Protein AF-I1P5Y8-F1 (afdb_monomer)

Secondary structure (DSSP, 8-state):
------------HHHHHHHHHT-SSSSS--HHHHHHHHHHHHHHHHHHHHHHHHPPPB-SSSSS-PBP-SGGGT--TTTSHHHHHHHHH----TTSS-------

Organism: Oryza glaberrima (NCBI:txid4538)

pLDDT: mean 84.04, std 15.25, range [41.72, 97.31]

Radius of gyration: 23.96 Å; Cα contacts (8 Å, |Δi|>4): 90; chains: 1; bounding box: 54×23×76 Å

Solvent-accessible surface area (backbone atoms only — not comparable to full-atom values): 6472 Å² total; per-residue (Å²): 138,80,82,76,79,76,75,74,71,76,70,43,74,65,54,52,48,54,53,56,38,63,30,85,83,46,97,66,72,45,37,82,65,31,70,54,46,53,62,52,50,5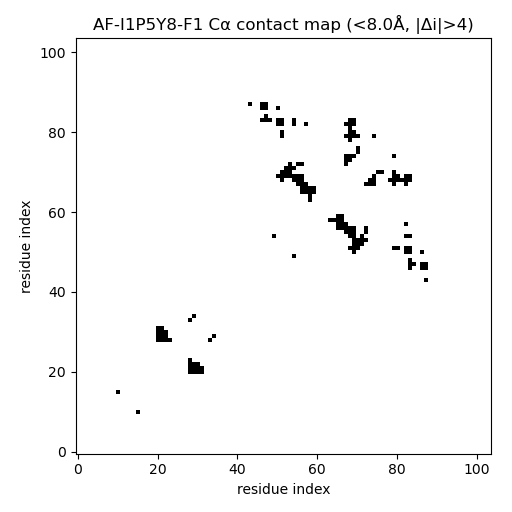2,51,48,52,52,53,31,54,50,29,29,42,65,38,75,58,44,56,84,85,72,81,79,66,54,48,63,16,3,43,77,64,78,33,52,90,86,63,9,55,63,58,22,49,48,75,68,74,54,96,69,61,94,80,78,66,81,91,72,80,87,77,124

Nearest PDB structures (foldseek):
  8bd3-assembly1_a  TM=9.795E-01  e=5.418E-09  Chlorella ohadii
  6kac-assembly1_A  TM=9.879E-01  e=7.516E-09  Chlamydomonas reinhardtii
  8xlp-assembly1_A  TM=9.853E-01  e=8.025E-09  Rhodomonas salina
  8z9d-assembly1_a  TM=8.873E-01  e=2.636E-09  Spinacia oleracea
  8c29-assembly1_a  TM=8.989E-01  e=6.176E-09  Picea abies

Mean predicted aligned error: 9.22 Å

InterPro domains:
  IPR000484 Photosynthetic reaction centre, L/M [PF00124] (28-80)
  IPR036854 Photosystem II protein D1/D2 superfamily [G3DSA:1.20.85.10] (3-80)
  IPR036854 Photosystem II protein D1/D2 superfamily [SSF81483] (11-102)
  IPR055266 Photosystem II protein D1/D2 [PTHR33149] (1-82)

Foldseek 3Di:
DDDDPPPVPPCPPVNVVQCVQQPPPDPDHQHPVNVVVVVLVVVLVVLLVCCQAPNDFDDPPPPPPGHAQHVVVPDDPVRRRPVSVCSNPPPDDPPNDDDDPPDD

Sequence (104 aa):
MTAILERRESTSLWGLFCNWITSTENRLYIGWF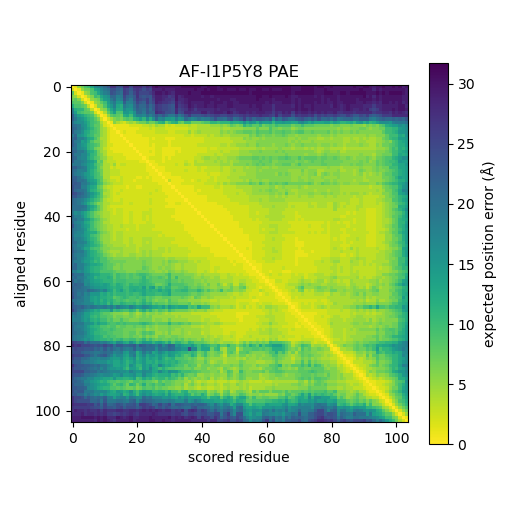GVLMIPTLLTATSVFIITFIAAPPVDIDGIREPVSSSLLYGNNIISAPVVAATAVFLIYPIGQGSFSDGRA

Structure (mmCIF, N/CA/C/O backbone):
data_AF-I1P5Y8-F1
#
_entry.id   AF-I1P5Y8-F1
#
loop_
_atom_site.group_PDB
_atom_site.id
_atom_site.type_symbol
_atom_site.label_atom_id
_atom_site.label_alt_id
_atom_site.label_comp_id
_atom_site.label_asym_id
_atom_site.label_entity_id
_atom_site.label_seq_id
_atom_site.pdbx_PDB_ins_code
_atom_site.Cartn_x
_atom_site.Cartn_y
_atom_site.Cartn_z
_atom_site.occupancy
_atom_site.B_iso_or_equiv
_atom_site.auth_seq_id
_atom_site.auth_comp_id
_atom_site.auth_asym_id
_atom_site.auth_atom_id
_atom_site.pdbx_PDB_model_num
ATOM 1 N N . MET A 1 1 ? -33.155 -7.736 50.310 1.00 41.88 1 MET A N 1
ATOM 2 C CA . MET A 1 1 ? -32.718 -8.357 49.041 1.00 41.88 1 MET A CA 1
ATOM 3 C C . MET A 1 1 ? -33.408 -7.626 47.898 1.00 41.88 1 MET A C 1
ATOM 5 O O . MET A 1 1 ? -34.491 -8.009 47.486 1.00 41.88 1 MET A O 1
ATOM 9 N N . THR A 1 2 ? -32.848 -6.497 47.471 1.00 44.72 2 THR A N 1
ATOM 10 C CA . THR A 1 2 ? -33.343 -5.707 46.336 1.00 44.72 2 THR A CA 1
ATOM 11 C C . THR A 1 2 ? -32.645 -6.218 45.086 1.00 44.72 2 THR A C 1
ATOM 13 O O . THR A 1 2 ? -31.432 -6.057 44.958 1.00 44.72 2 THR A O 1
ATOM 16 N N . ALA A 1 3 ? -33.390 -6.897 44.216 1.00 50.03 3 ALA A N 1
ATOM 17 C CA . ALA A 1 3 ? -32.893 -7.372 42.936 1.00 50.03 3 ALA A CA 1
ATOM 18 C C . ALA A 1 3 ? -32.403 -6.171 42.120 1.00 50.03 3 ALA A C 1
ATOM 20 O O . ALA A 1 3 ? -33.194 -5.344 41.667 1.00 50.03 3 ALA A O 1
ATOM 21 N N . ILE A 1 4 ? -31.083 -6.064 41.984 1.00 52.62 4 ILE A N 1
ATOM 22 C CA . ILE A 1 4 ? -30.447 -5.239 40.968 1.00 52.62 4 ILE A CA 1
ATOM 23 C C . ILE A 1 4 ? -30.980 -5.789 39.652 1.00 52.62 4 ILE A C 1
ATOM 25 O O . ILE A 1 4 ? -30.682 -6.919 39.272 1.00 52.62 4 ILE A O 1
ATOM 29 N N . LEU A 1 5 ? -31.843 -5.014 39.004 1.00 49.84 5 LEU A N 1
ATOM 30 C CA . LEU A 1 5 ? -32.151 -5.191 37.600 1.00 49.84 5 LEU A CA 1
ATOM 31 C C . LEU A 1 5 ? -30.828 -4.991 36.862 1.00 49.84 5 LEU A C 1
ATOM 33 O O . LEU A 1 5 ? -30.481 -3.872 36.489 1.00 49.84 5 LEU A O 1
ATOM 37 N N . GLU A 1 6 ? -30.063 -6.072 36.702 1.00 50.78 6 GLU A N 1
ATOM 38 C CA . GLU A 1 6 ? -29.052 -6.180 35.664 1.00 50.78 6 GLU A CA 1
ATOM 39 C C . GLU A 1 6 ? -29.793 -5.977 34.344 1.00 50.78 6 GLU A C 1
ATOM 41 O O . GLU A 1 6 ? -30.279 -6.912 33.705 1.00 50.78 6 GLU A O 1
ATOM 46 N N . ARG A 1 7 ? -29.922 -4.715 33.932 1.00 47.91 7 ARG A N 1
ATOM 47 C CA . ARG A 1 7 ? -30.174 -4.370 32.546 1.00 47.91 7 ARG A CA 1
ATOM 48 C C . ARG A 1 7 ? -28.921 -4.809 31.811 1.00 47.91 7 ARG A C 1
ATOM 50 O O . ARG A 1 7 ? -27.987 -4.038 31.628 1.00 47.91 7 ARG A O 1
ATOM 57 N N . ARG A 1 8 ? -28.901 -6.092 31.461 1.00 55.16 8 ARG A N 1
ATOM 58 C CA . ARG A 1 8 ? -28.001 -6.702 30.498 1.00 55.16 8 ARG A CA 1
ATOM 59 C C . ARG A 1 8 ? -28.282 -5.973 29.188 1.00 55.16 8 ARG A C 1
ATOM 61 O O . ARG A 1 8 ? -29.120 -6.400 28.399 1.00 55.16 8 ARG A O 1
ATOM 68 N N . GLU A 1 9 ? -27.683 -4.795 29.015 1.00 57.59 9 GLU A N 1
ATOM 69 C CA . GLU A 1 9 ? -27.588 -4.174 27.707 1.00 57.59 9 GLU A CA 1
ATOM 70 C C . GLU A 1 9 ? -26.886 -5.209 26.845 1.00 57.59 9 GLU A C 1
ATOM 72 O O . GLU A 1 9 ? -25.701 -5.489 27.005 1.00 57.59 9 GLU A O 1
ATOM 77 N N . SER A 1 10 ? -27.658 -5.868 25.989 1.00 59.03 10 SER A N 1
ATOM 78 C CA . SER A 1 10 ? -27.124 -6.617 24.871 1.00 59.03 10 SER A CA 1
ATOM 79 C C . SER A 1 10 ? -26.482 -5.580 23.960 1.00 59.03 10 SER A C 1
ATOM 81 O O . SER A 1 10 ? -27.115 -5.062 23.043 1.00 59.03 10 SER A O 1
ATOM 83 N N . THR A 1 11 ? -25.249 -5.183 24.273 1.00 67.31 11 THR A N 1
ATOM 84 C CA . THR A 1 11 ? -24.472 -4.283 23.432 1.00 67.31 11 THR A CA 1
ATOM 85 C C . THR A 1 11 ? -24.401 -4.940 22.063 1.00 67.31 11 THR A C 1
ATOM 87 O O . THR A 1 11 ? -23.876 -6.043 21.905 1.00 67.31 11 THR A O 1
ATOM 90 N N . SER A 1 12 ? -25.034 -4.305 21.078 1.00 89.56 12 SER A N 1
ATOM 91 C CA . SER A 1 12 ? -25.053 -4.815 19.713 1.00 89.56 12 SER A CA 1
ATOM 92 C C . SER A 1 12 ? -23.618 -4.915 19.190 1.00 89.56 12 SER A C 1
ATOM 94 O O . SER A 1 12 ? -22.741 -4.173 19.636 1.00 89.56 12 SER A O 1
ATOM 96 N N . LEU A 1 13 ? -23.363 -5.794 18.214 1.00 93.69 13 LEU A N 1
ATOM 97 C CA . LEU A 1 13 ? -22.043 -5.880 17.567 1.00 93.69 13 LEU A CA 1
ATOM 98 C C . LEU A 1 13 ? -21.573 -4.510 17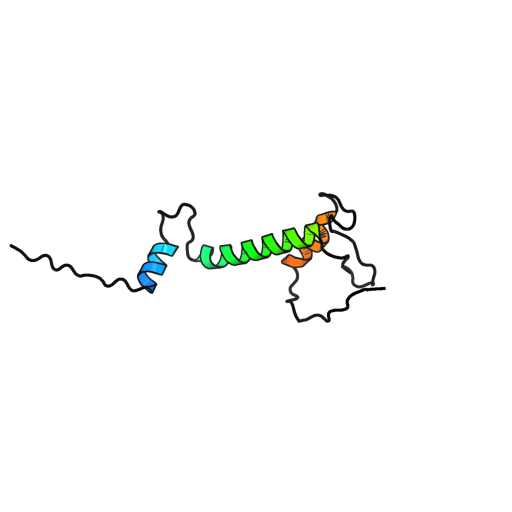.056 1.00 93.69 13 LEU A C 1
ATOM 100 O O . LEU A 1 13 ? -20.395 -4.178 17.146 1.00 93.69 13 LEU A O 1
ATOM 104 N N . TRP A 1 14 ? -22.516 -3.688 16.592 1.00 93.38 14 TRP A N 1
ATOM 105 C CA . TRP A 1 14 ? -22.259 -2.308 16.203 1.00 93.38 14 TRP A CA 1
ATOM 106 C C . TRP A 1 14 ? -21.860 -1.416 17.385 1.00 93.38 14 TRP A C 1
ATOM 108 O O . TRP A 1 14 ? -20.913 -0.646 17.277 1.00 93.38 14 TRP A O 1
ATOM 118 N N . GLY A 1 15 ? -22.532 -1.545 18.533 1.00 92.94 15 GLY A N 1
ATOM 119 C CA . GLY A 1 15 ? -22.161 -0.834 19.758 1.00 92.94 15 GLY A CA 1
ATOM 120 C C . GLY A 1 15 ? -20.762 -1.209 20.251 1.00 92.94 15 GLY A C 1
ATOM 121 O O . GLY A 1 15 ? -19.981 -0.328 20.601 1.00 92.94 15 GLY A O 1
ATOM 122 N N . LEU A 1 16 ? -20.408 -2.497 20.202 1.00 94.00 16 LEU A N 1
ATOM 123 C CA . LEU A 1 16 ? -19.055 -2.968 20.518 1.00 94.00 16 LEU A CA 1
ATOM 124 C C . LEU A 1 16 ? -18.015 -2.404 19.542 1.00 94.00 16 LEU A C 1
ATOM 126 O O . LEU A 1 16 ? -16.957 -1.954 19.974 1.00 94.00 16 LEU A O 1
ATOM 130 N N . PHE A 1 17 ? -18.330 -2.379 18.245 1.00 95.62 17 PHE A N 1
ATOM 131 C CA . PHE A 1 17 ? -17.463 -1.799 17.223 1.00 95.62 17 PHE A CA 1
ATOM 132 C C . PHE A 1 17 ? -17.222 -0.301 17.449 1.00 95.62 17 PHE A C 1
ATOM 134 O O . PHE A 1 17 ? -16.071 0.126 17.483 1.00 95.62 17 PHE A O 1
ATOM 141 N N . CYS A 1 18 ? -18.278 0.488 17.666 1.00 95.50 18 CYS A N 1
ATOM 142 C CA . CYS A 1 18 ? -18.158 1.919 17.950 1.00 95.50 18 CYS A CA 1
ATOM 143 C C . CYS A 1 18 ? -17.310 2.169 19.202 1.00 95.50 18 CYS A C 1
ATOM 145 O O . CYS A 1 18 ? -16.366 2.955 19.144 1.00 95.50 18 CYS A O 1
ATOM 147 N N . ASN A 1 19 ? -17.596 1.449 20.294 1.00 95.44 19 ASN A N 1
ATOM 148 C CA . ASN A 1 19 ? -16.836 1.556 21.540 1.00 95.44 19 ASN A CA 1
ATOM 149 C C . ASN A 1 19 ? -15.356 1.212 21.334 1.00 95.44 19 ASN A C 1
ATOM 151 O O . ASN A 1 19 ? -14.492 1.873 21.902 1.00 95.44 19 ASN A O 1
ATOM 155 N N . TRP A 1 20 ? -15.053 0.212 20.503 1.00 96.44 20 TRP A N 1
ATOM 156 C CA . TRP A 1 20 ? -13.679 -0.176 20.197 1.00 96.44 20 TRP A CA 1
ATOM 157 C C . TRP A 1 20 ? -12.948 0.865 19.341 1.00 96.44 20 TRP A C 1
ATOM 159 O O . TRP A 1 20 ? -11.823 1.239 19.673 1.00 96.44 20 TRP A O 1
ATOM 169 N N . ILE A 1 21 ? -13.583 1.380 18.282 1.00 96.38 21 ILE A N 1
ATOM 170 C CA . ILE A 1 21 ? -12.994 2.402 17.403 1.00 96.38 21 ILE A CA 1
ATOM 171 C C . ILE A 1 21 ? -12.658 3.678 18.182 1.00 96.38 21 ILE A C 1
ATOM 173 O O . ILE A 1 21 ? -11.599 4.267 17.961 1.00 96.38 21 ILE A O 1
ATOM 177 N N . THR A 1 22 ? -13.522 4.101 19.107 1.00 96.69 22 THR A N 1
ATOM 178 C CA . THR A 1 22 ? -13.312 5.310 19.919 1.00 96.69 22 THR A CA 1
ATOM 179 C C . THR A 1 22 ? -12.648 5.038 21.272 1.00 96.69 22 THR A C 1
ATOM 181 O O . THR A 1 22 ? -12.586 5.944 22.100 1.00 96.69 22 THR A O 1
ATOM 184 N N . SER A 1 23 ? -12.154 3.820 21.524 1.00 96.38 23 SER A N 1
ATOM 185 C CA . SER A 1 23 ? -11.502 3.481 22.794 1.00 96.38 23 SER A CA 1
ATOM 186 C C . SER A 1 23 ? -10.157 4.195 22.948 1.00 96.38 23 SER A C 1
ATOM 188 O O . SER A 1 23 ? -9.314 4.176 22.046 1.00 96.38 23 SER A O 1
ATOM 190 N N . THR A 1 24 ? -9.933 4.779 24.127 1.00 96.19 24 THR A N 1
ATOM 191 C CA . THR A 1 24 ? -8.659 5.387 24.544 1.00 96.19 24 THR A CA 1
ATOM 192 C C . THR A 1 24 ? -7.669 4.372 25.119 1.00 96.19 24 THR A C 1
ATOM 194 O O . THR A 1 24 ? -6.525 4.728 25.385 1.00 96.19 24 THR A O 1
ATOM 197 N N . GLU A 1 25 ? -8.081 3.113 25.300 1.00 97.31 25 GLU A N 1
ATOM 198 C CA . GLU A 1 25 ? -7.217 2.025 25.784 1.00 97.31 25 GLU A CA 1
ATOM 199 C C . GLU A 1 25 ? -6.407 1.364 24.657 1.00 97.31 25 GLU A C 1
ATOM 201 O O . GLU A 1 25 ? -5.456 0.623 24.911 1.00 97.31 25 GLU A O 1
ATOM 206 N N . ASN A 1 26 ? -6.747 1.643 23.394 1.00 96.31 26 ASN A N 1
ATOM 207 C CA . ASN A 1 26 ? -5.966 1.178 22.254 1.00 96.31 26 ASN A CA 1
ATOM 208 C C . ASN A 1 26 ? -4.565 1.813 22.267 1.00 96.31 26 ASN A C 1
ATOM 210 O O . ASN A 1 26 ? -4.416 3.027 22.401 1.00 96.31 26 ASN A O 1
ATOM 214 N N . ARG A 1 27 ? -3.518 1.003 22.039 1.00 97.00 27 ARG A N 1
ATOM 215 C CA . ARG A 1 27 ? -2.116 1.474 22.012 1.00 97.00 27 ARG A CA 1
ATOM 216 C C . ARG A 1 27 ? -1.871 2.587 20.987 1.00 97.00 27 ARG A C 1
ATOM 218 O O . ARG A 1 27 ? -1.011 3.445 21.211 1.00 97.00 27 ARG A O 1
ATOM 225 N N . LEU A 1 28 ? -2.590 2.520 19.869 1.00 95.75 28 LEU A N 1
ATOM 226 C CA . LEU A 1 28 ? -2.711 3.557 18.853 1.00 95.75 28 LEU A CA 1
ATOM 227 C C . LEU A 1 28 ? -4.200 3.863 18.703 1.00 95.75 28 LEU A C 1
ATOM 229 O O . LEU A 1 28 ? -4.988 2.968 18.399 1.00 95.75 28 LEU A O 1
ATOM 233 N N . TYR A 1 29 ? -4.581 5.113 18.941 1.00 96.62 29 TYR A N 1
ATOM 234 C CA . TYR A 1 29 ? -5.966 5.542 18.798 1.00 96.62 29 TYR A CA 1
ATOM 235 C C . TYR A 1 29 ? -6.414 5.466 17.331 1.00 96.62 29 TYR A C 1
ATOM 237 O O . TYR A 1 29 ? -5.674 5.873 16.435 1.00 96.62 29 TYR A O 1
ATOM 245 N N . ILE A 1 30 ? -7.627 4.956 17.099 1.00 96.19 30 ILE A N 1
ATOM 246 C CA . ILE A 1 30 ? -8.202 4.788 15.759 1.00 96.19 30 ILE A CA 1
ATOM 247 C C . ILE A 1 30 ? -9.134 5.970 15.463 1.00 96.19 30 ILE A C 1
ATOM 249 O O . ILE A 1 30 ? -8.825 6.827 14.635 1.00 96.19 30 ILE A O 1
ATOM 253 N N . GLY A 1 31 ? -10.273 6.041 16.158 1.00 96.31 31 GLY A N 1
ATOM 254 C CA . GLY A 1 31 ? -11.338 6.999 15.875 1.00 96.31 31 GLY A CA 1
ATOM 255 C C . GLY A 1 31 ? -11.932 6.847 14.467 1.00 96.31 31 GLY A C 1
ATOM 256 O O . GLY A 1 31 ? -11.470 6.067 13.636 1.00 96.31 31 GLY A O 1
ATOM 257 N N . TRP A 1 32 ? -12.963 7.633 14.158 1.00 96.56 32 TRP A N 1
ATOM 258 C CA . TRP A 1 32 ? -13.612 7.567 12.840 1.00 96.56 32 TRP A CA 1
ATOM 259 C C . TRP A 1 32 ? -12.701 8.009 11.687 1.00 96.56 32 TRP A C 1
ATOM 261 O O . TRP A 1 32 ? -12.807 7.475 10.587 1.00 96.56 32 TRP A O 1
ATOM 271 N N . PHE A 1 33 ? -11.750 8.913 11.942 1.00 96.31 33 PHE A N 1
ATOM 272 C CA . PHE A 1 33 ? -10.720 9.267 10.960 1.00 96.31 33 PHE A CA 1
ATOM 273 C C . PHE A 1 33 ? -9.755 8.109 10.683 1.00 96.31 33 PHE A C 1
ATOM 275 O O . PHE A 1 33 ? -9.388 7.892 9.529 1.00 96.31 33 PHE A O 1
ATOM 282 N N . GLY A 1 34 ? -9.384 7.327 11.705 1.00 95.19 34 GLY A N 1
ATOM 283 C CA . GLY A 1 34 ? -8.497 6.171 11.567 1.00 95.19 34 GLY A CA 1
ATOM 284 C C . GLY A 1 34 ? -9.030 5.110 10.609 1.00 95.19 34 GLY A C 1
ATOM 285 O O . GLY A 1 34 ? -8.246 4.503 9.884 1.00 95.19 34 GLY A O 1
ATOM 286 N N . VAL A 1 35 ? -10.355 4.948 10.535 1.00 96.31 35 VAL A N 1
ATOM 287 C CA . VAL A 1 35 ? -11.014 4.008 9.612 1.00 96.31 35 VAL A CA 1
ATOM 288 C C . VAL A 1 35 ? -10.663 4.302 8.150 1.00 96.31 35 VAL A C 1
ATOM 290 O O . VAL A 1 35 ? -10.493 3.370 7.371 1.00 96.31 35 VAL A O 1
ATOM 293 N N . LEU A 1 36 ? -10.507 5.577 7.777 1.00 96.62 36 LEU A N 1
ATOM 294 C CA . LEU A 1 36 ? -10.072 5.976 6.434 1.00 96.62 36 LEU A CA 1
ATOM 295 C C . LEU A 1 36 ? -8.552 6.109 6.338 1.00 96.62 36 LEU A C 1
ATOM 297 O O . LEU A 1 36 ? -7.946 5.689 5.353 1.00 96.62 36 LEU A O 1
ATOM 301 N N . MET A 1 37 ? -7.927 6.684 7.363 1.00 97.12 37 MET A N 1
ATOM 302 C CA . MET A 1 37 ? -6.496 6.969 7.384 1.00 97.12 37 MET A CA 1
ATOM 303 C C . MET A 1 37 ? -5.651 5.694 7.277 1.00 97.12 37 MET A C 1
ATOM 305 O O . MET A 1 37 ? -4.709 5.653 6.496 1.00 97.12 37 MET A O 1
ATOM 309 N N . ILE A 1 38 ? -5.982 4.642 8.030 1.00 96.88 38 ILE A N 1
ATOM 310 C CA . ILE A 1 38 ? -5.202 3.397 8.042 1.00 96.88 38 ILE A CA 1
ATOM 311 C C . ILE A 1 38 ? -5.139 2.757 6.642 1.00 96.88 38 ILE A C 1
ATOM 313 O O . ILE A 1 38 ? -4.030 2.585 6.135 1.00 96.88 38 ILE A O 1
ATOM 317 N N . PRO A 1 39 ? -6.261 2.427 5.969 1.00 97.31 39 PRO A N 1
ATOM 318 C CA . PRO A 1 39 ? -6.195 1.796 4.652 1.00 97.31 39 PRO A CA 1
ATOM 319 C C . PRO A 1 39 ? -5.570 2.704 3.585 1.00 97.31 39 PRO A C 1
ATOM 321 O O . PRO A 1 39 ? -4.807 2.217 2.748 1.00 97.31 39 PRO A O 1
ATOM 324 N N . THR A 1 40 ? -5.841 4.014 3.614 1.00 95.06 40 THR A N 1
ATOM 325 C CA . THR A 1 40 ? -5.286 4.951 2.620 1.00 95.06 40 THR A CA 1
ATOM 326 C C . THR A 1 40 ? -3.778 5.117 2.763 1.00 95.06 40 THR A C 1
ATOM 328 O O . THR A 1 40 ? -3.064 5.008 1.766 1.00 95.06 40 THR A O 1
ATOM 331 N N . LEU A 1 41 ? -3.268 5.292 3.985 1.00 95.81 41 LEU A N 1
ATOM 332 C CA . LEU A 1 41 ? -1.830 5.396 4.223 1.00 95.81 41 LEU A CA 1
ATOM 333 C C . LEU A 1 41 ? -1.112 4.079 3.930 1.00 95.81 41 LEU A C 1
ATOM 335 O O . LEU A 1 41 ? -0.079 4.102 3.272 1.00 95.81 41 LEU A O 1
ATOM 339 N N . LEU A 1 42 ? -1.662 2.930 4.338 1.00 96.81 42 LEU A N 1
ATOM 340 C CA . LEU A 1 42 ? -1.050 1.632 4.033 1.00 96.81 42 LEU A CA 1
ATOM 341 C C . LEU A 1 42 ? -0.951 1.387 2.521 1.00 96.81 42 LEU A C 1
ATOM 343 O O . LEU A 1 42 ? 0.080 0.918 2.030 1.00 96.81 42 LEU A O 1
ATOM 347 N N . THR A 1 43 ? -1.992 1.746 1.770 1.00 94.38 43 THR A N 1
ATOM 348 C CA . THR A 1 43 ? -1.985 1.633 0.305 1.00 94.38 43 THR A CA 1
ATOM 349 C C . THR A 1 43 ? -0.959 2.587 -0.310 1.00 94.38 43 THR A C 1
ATOM 351 O O . THR A 1 43 ? -0.118 2.156 -1.092 1.00 94.38 43 THR A O 1
ATOM 354 N N . ALA A 1 44 ? -0.954 3.862 0.089 1.00 93.00 44 ALA A N 1
ATOM 355 C CA . ALA A 1 44 ? 0.003 4.841 -0.425 1.00 93.00 44 ALA A CA 1
ATOM 356 C C . ALA A 1 44 ? 1.458 4.454 -0.108 1.00 93.00 44 ALA A C 1
ATOM 358 O O . ALA A 1 44 ? 2.313 4.490 -0.988 1.00 93.00 44 ALA A O 1
ATOM 359 N N . THR A 1 45 ? 1.745 4.024 1.125 1.00 94.19 45 THR A N 1
ATOM 360 C CA . THR A 1 45 ? 3.088 3.600 1.540 1.00 94.19 45 THR A CA 1
ATOM 361 C C . THR A 1 45 ? 3.545 2.344 0.802 1.00 94.19 45 THR A C 1
ATOM 363 O O . THR A 1 45 ? 4.684 2.296 0.346 1.00 94.19 45 THR A O 1
ATOM 366 N N . SER A 1 46 ? 2.680 1.339 0.641 1.00 94.44 46 SER A N 1
ATOM 367 C CA . SER A 1 46 ? 3.047 0.114 -0.085 1.00 94.44 46 SER A CA 1
ATOM 368 C C . SER A 1 46 ? 3.336 0.381 -1.565 1.00 94.44 46 SER A C 1
ATOM 370 O O . SER A 1 46 ? 4.383 -0.037 -2.061 1.00 94.44 46 SER A O 1
ATOM 372 N N . VAL A 1 47 ? 2.475 1.141 -2.252 1.00 92.44 47 VAL A N 1
ATOM 373 C CA . VAL A 1 47 ? 2.683 1.532 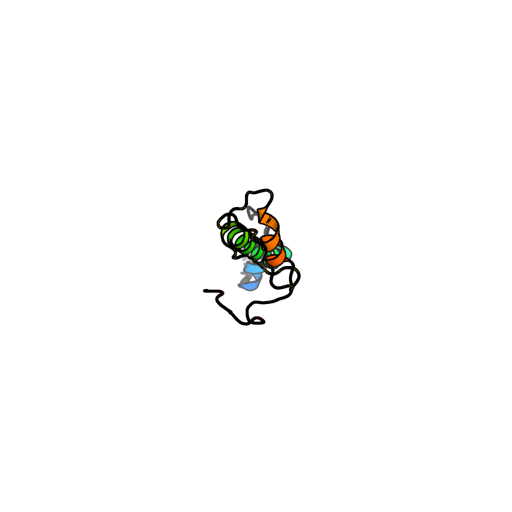-3.656 1.00 92.44 47 VAL A CA 1
ATOM 374 C C . VAL A 1 47 ? 3.943 2.381 -3.811 1.00 92.44 47 VAL A C 1
ATOM 376 O O . VAL A 1 47 ? 4.726 2.139 -4.730 1.00 92.44 47 VAL A O 1
ATOM 379 N N . PHE A 1 48 ? 4.187 3.323 -2.895 1.00 91.75 48 PHE A N 1
ATOM 380 C CA . PHE A 1 48 ? 5.393 4.147 -2.907 1.00 91.75 48 PHE A CA 1
ATOM 381 C C . PHE A 1 48 ? 6.661 3.291 -2.802 1.00 91.75 48 PHE A C 1
ATOM 383 O O . PHE A 1 48 ? 7.563 3.443 -3.621 1.00 91.75 48 PHE A O 1
ATOM 390 N N . ILE A 1 49 ? 6.717 2.348 -1.852 1.00 93.00 49 ILE A N 1
ATOM 391 C CA . ILE A 1 49 ? 7.882 1.469 -1.657 1.00 93.00 49 ILE A CA 1
ATOM 392 C C . ILE A 1 49 ? 8.144 0.614 -2.903 1.00 93.00 49 ILE A C 1
ATOM 394 O O . ILE A 1 49 ? 9.281 0.540 -3.368 1.00 93.00 49 ILE A O 1
ATOM 398 N N . ILE A 1 50 ? 7.108 -0.014 -3.467 1.00 92.62 50 ILE A N 1
ATOM 399 C CA . ILE A 1 50 ? 7.256 -0.878 -4.648 1.00 92.62 50 ILE A CA 1
ATOM 400 C C . ILE A 1 50 ? 7.732 -0.060 -5.852 1.00 92.62 50 ILE A C 1
ATOM 402 O O . ILE A 1 50 ? 8.686 -0.449 -6.525 1.00 92.62 50 ILE A O 1
ATOM 406 N N . THR A 1 51 ? 7.105 1.092 -6.092 1.00 90.19 51 THR A N 1
ATOM 407 C CA . THR A 1 51 ? 7.437 1.966 -7.225 1.00 90.19 51 THR A CA 1
ATOM 408 C C . THR A 1 51 ? 8.860 2.514 -7.099 1.00 90.19 51 THR A C 1
ATOM 410 O O . THR A 1 51 ? 9.624 2.495 -8.060 1.00 90.19 51 THR A O 1
ATOM 413 N N . PHE A 1 52 ? 9.265 2.913 -5.892 1.00 91.50 52 PHE A N 1
ATOM 414 C CA . PHE A 1 52 ? 10.612 3.407 -5.616 1.00 91.50 52 PHE A CA 1
ATOM 415 C C . PHE A 1 52 ? 11.702 2.359 -5.886 1.00 91.50 52 PHE A C 1
ATOM 417 O O . PHE A 1 52 ? 12.783 2.683 -6.378 1.00 91.50 52 PHE A O 1
ATOM 424 N N . ILE A 1 53 ? 11.429 1.087 -5.589 1.00 92.88 53 ILE A N 1
ATOM 425 C CA . ILE A 1 53 ? 12.404 0.009 -5.779 1.00 92.88 53 ILE A CA 1
ATOM 426 C C . ILE A 1 53 ? 12.420 -0.475 -7.231 1.00 92.88 53 ILE A C 1
ATOM 428 O O . ILE A 1 53 ? 13.501 -0.629 -7.799 1.00 92.88 53 ILE A O 1
ATOM 432 N N . ALA A 1 54 ? 11.251 -0.719 -7.829 1.00 92.31 54 ALA A N 1
ATOM 433 C CA . ALA A 1 54 ? 11.130 -1.590 -8.999 1.00 92.31 54 ALA A CA 1
ATOM 434 C C . ALA A 1 54 ? 10.289 -1.039 -10.161 1.00 92.31 54 ALA A C 1
ATOM 436 O O . ALA A 1 54 ? 10.020 -1.785 -11.103 1.00 92.31 54 ALA A O 1
ATOM 437 N N . ALA A 1 55 ? 9.858 0.226 -10.136 1.00 90.44 55 ALA A N 1
ATOM 438 C CA . ALA A 1 55 ? 9.083 0.765 -11.252 1.00 90.44 55 ALA A CA 1
ATOM 439 C C . ALA A 1 55 ? 9.891 0.801 -12.560 1.00 90.44 55 ALA A C 1
ATOM 441 O O . ALA A 1 55 ? 11.061 1.196 -12.534 1.00 90.44 55 ALA A O 1
ATOM 442 N N . PRO A 1 56 ? 9.280 0.449 -13.703 1.00 89.94 56 PRO A N 1
ATOM 443 C CA . PRO A 1 56 ? 9.880 0.707 -15.003 1.00 89.94 56 PRO A CA 1
ATOM 444 C C . PRO A 1 56 ? 9.954 2.222 -15.285 1.00 89.94 56 PRO A C 1
ATOM 446 O O . PRO A 1 56 ? 9.258 3.003 -14.631 1.00 89.94 56 PRO A O 1
ATOM 449 N N . PRO A 1 57 ? 10.774 2.651 -16.261 1.00 89.75 57 PRO A N 1
ATOM 450 C CA . PRO A 1 57 ? 10.809 4.033 -16.726 1.00 89.75 57 PRO A CA 1
ATOM 451 C C . PRO A 1 57 ? 9.429 4.525 -17.182 1.00 89.75 57 PRO A C 1
ATOM 453 O O . PRO A 1 57 ? 8.701 3.792 -17.853 1.00 89.75 57 PRO A O 1
ATOM 456 N N . VAL A 1 58 ? 9.080 5.764 -16.834 1.00 88.50 58 VAL A N 1
ATOM 457 C CA . VAL A 1 58 ? 7.765 6.359 -17.124 1.00 88.50 58 VAL A CA 1
ATOM 458 C C . VAL A 1 58 ? 7.922 7.591 -18.001 1.00 88.50 58 VAL A C 1
ATOM 460 O O . VAL A 1 58 ? 8.793 8.423 -17.766 1.00 88.50 58 VAL A O 1
ATOM 463 N N . ASP A 1 59 ? 7.064 7.701 -19.011 1.00 89.12 59 ASP A N 1
ATOM 464 C CA . ASP A 1 59 ? 6.933 8.876 -19.874 1.00 89.12 59 ASP A CA 1
ATOM 465 C C . ASP A 1 59 ? 6.140 9.964 -19.129 1.00 89.12 59 ASP A C 1
ATOM 467 O O . ASP A 1 59 ? 4.924 9.859 -18.969 1.00 89.12 59 ASP A O 1
ATOM 471 N N . ILE A 1 60 ? 6.846 10.949 -18.569 1.00 86.62 60 ILE A N 1
ATOM 472 C CA . ILE A 1 60 ? 6.272 11.952 -17.652 1.00 86.62 60 ILE A CA 1
ATOM 473 C C . ILE A 1 60 ? 5.656 13.127 -18.420 1.00 86.62 60 ILE A C 1
ATOM 475 O O . ILE A 1 60 ? 4.654 13.697 -17.987 1.00 86.62 60 ILE A O 1
ATOM 479 N N . ASP A 1 61 ? 6.262 13.505 -19.539 1.00 86.81 61 ASP A N 1
ATOM 480 C CA . ASP A 1 61 ? 5.877 14.642 -20.375 1.00 86.81 61 ASP A CA 1
ATOM 481 C C . ASP A 1 61 ? 5.125 14.223 -21.650 1.00 86.81 61 ASP A C 1
ATOM 483 O O . ASP A 1 61 ? 4.547 15.074 -22.328 1.00 86.81 61 ASP A O 1
ATOM 487 N N . GLY A 1 62 ? 5.062 12.921 -21.948 1.00 86.62 62 GLY A N 1
ATOM 488 C CA . GLY A 1 62 ? 4.295 12.380 -23.065 1.00 86.62 62 GLY A CA 1
ATOM 489 C C . GLY A 1 62 ? 5.002 12.515 -24.412 1.00 86.62 62 GLY A C 1
ATOM 490 O O . GLY A 1 62 ? 4.345 12.408 -25.453 1.00 86.62 62 GLY A O 1
ATOM 491 N N . ILE A 1 63 ? 6.317 12.767 -24.421 1.00 93.12 63 ILE A N 1
ATOM 492 C CA . ILE A 1 63 ? 7.108 12.893 -25.657 1.00 93.12 63 ILE A CA 1
ATOM 493 C C . ILE A 1 63 ? 7.753 11.571 -26.085 1.00 93.12 63 ILE A C 1
ATOM 495 O O . ILE A 1 63 ? 8.497 11.546 -27.065 1.00 93.12 63 ILE A O 1
ATOM 499 N N . ARG A 1 64 ? 7.416 10.459 -25.413 1.00 89.62 64 ARG A N 1
ATOM 500 C CA . ARG A 1 64 ? 7.998 9.123 -25.621 1.00 89.62 64 ARG A CA 1
ATOM 501 C C . ARG A 1 64 ? 9.472 9.029 -25.217 1.00 89.62 64 ARG A C 1
ATOM 503 O O . ARG A 1 64 ? 10.206 8.214 -25.776 1.00 89.62 64 ARG A O 1
ATOM 510 N N . GLU A 1 65 ? 9.885 9.805 -24.218 1.00 90.88 65 GLU A N 1
ATOM 511 C CA . GLU A 1 65 ? 11.217 9.737 -23.603 1.00 90.88 65 GLU A CA 1
ATOM 512 C C . GLU A 1 65 ? 11.089 9.304 -22.131 1.00 90.88 65 GLU A C 1
ATOM 514 O O . GLU A 1 65 ? 11.068 10.132 -21.221 1.00 90.88 65 GLU A O 1
ATOM 519 N N . PRO A 1 66 ? 10.956 7.993 -21.859 1.00 87.88 66 PRO A N 1
ATOM 520 C CA . PRO A 1 66 ? 10.659 7.523 -20.516 1.00 87.88 66 PRO A CA 1
ATOM 521 C C . PRO A 1 66 ? 11.842 7.732 -19.562 1.00 87.88 66 PRO A C 1
ATOM 523 O O . PRO A 1 66 ? 12.982 7.357 -19.841 1.00 87.88 66 PRO A O 1
ATOM 526 N N . VAL A 1 67 ? 11.546 8.281 -18.387 1.00 88.19 67 VAL A N 1
ATOM 527 C CA . VAL A 1 67 ? 12.524 8.613 -17.349 1.00 88.19 67 VAL A CA 1
ATOM 528 C C . VAL A 1 67 ? 12.579 7.492 -16.313 1.00 88.19 67 VAL A C 1
ATOM 530 O O . VAL A 1 67 ? 11.567 7.112 -15.723 1.00 88.19 67 VAL A O 1
ATOM 533 N N . SER A 1 68 ? 13.779 6.956 -16.071 1.00 89.81 68 SER A N 1
ATOM 534 C CA . SER A 1 68 ? 14.025 5.993 -14.992 1.00 89.81 68 SER A CA 1
ATOM 535 C C . SER A 1 68 ? 14.034 6.699 -13.641 1.00 89.81 68 SER A C 1
ATOM 537 O O . SER A 1 68 ? 14.794 7.647 -13.447 1.00 89.81 68 SER A O 1
ATOM 539 N N . SER A 1 69 ? 13.270 6.191 -12.675 1.00 86.62 69 SER A N 1
ATOM 540 C CA . SER A 1 69 ? 13.330 6.687 -11.299 1.00 86.62 69 SER A CA 1
ATOM 541 C C . SER A 1 69 ? 13.264 5.574 -10.245 1.00 86.62 69 SER A C 1
ATOM 543 O O . SER A 1 69 ? 12.867 5.802 -9.115 1.00 86.62 69 SER A O 1
ATOM 545 N N . SER A 1 70 ? 13.631 4.338 -10.552 1.00 92.31 70 SER A N 1
ATOM 546 C CA . SER A 1 70 ? 13.665 3.285 -9.528 1.00 92.31 70 SER A 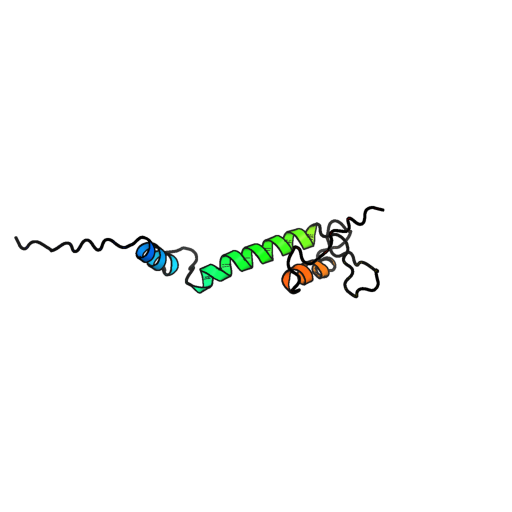CA 1
ATOM 547 C C . SER A 1 70 ? 15.089 2.839 -9.234 1.00 92.31 70 SER A C 1
ATOM 549 O O . SER A 1 70 ? 15.994 2.995 -10.063 1.00 92.31 70 SER A O 1
ATOM 551 N N . LEU A 1 71 ? 15.299 2.297 -8.033 1.00 92.31 71 LEU A N 1
ATOM 552 C CA . LEU A 1 71 ? 16.613 1.817 -7.599 1.00 92.31 71 LEU A CA 1
ATOM 553 C C . LEU A 1 71 ? 17.145 0.714 -8.523 1.00 92.31 71 LEU A C 1
ATOM 555 O O . LEU A 1 71 ? 18.316 0.733 -8.897 1.00 92.31 71 LEU A O 1
ATOM 559 N N . LEU A 1 72 ? 16.280 -0.217 -8.942 1.00 93.88 72 LEU A N 1
ATOM 560 C CA . LEU A 1 72 ? 16.662 -1.298 -9.856 1.00 93.88 72 LEU A CA 1
ATOM 561 C C . LEU A 1 72 ? 17.035 -0.806 -11.262 1.00 93.88 72 LEU A C 1
ATOM 563 O O . LEU A 1 72 ? 17.751 -1.508 -11.970 1.00 93.88 72 LEU A O 1
ATOM 567 N N . TYR A 1 73 ? 16.617 0.401 -11.648 1.00 91.06 73 TYR A N 1
ATOM 568 C CA . TYR A 1 73 ? 16.965 1.023 -12.927 1.00 91.06 73 TYR A CA 1
ATOM 569 C C . TYR A 1 73 ? 18.059 2.101 -12.787 1.00 91.06 73 TYR A C 1
ATOM 571 O O . TYR A 1 73 ? 18.110 3.053 -13.569 1.00 91.06 73 TYR A O 1
ATOM 579 N N . GLY A 1 74 ? 18.951 1.947 -11.799 1.00 89.69 74 GLY A N 1
ATOM 580 C CA . GLY A 1 74 ? 20.209 2.698 -11.706 1.00 89.69 74 GLY A CA 1
ATOM 581 C C . GLY A 1 74 ? 20.148 4.015 -10.929 1.00 89.69 74 GLY A C 1
ATOM 582 O O . GLY A 1 74 ? 21.092 4.800 -11.002 1.00 89.69 74 GLY A O 1
ATOM 583 N N . ASN A 1 75 ? 19.072 4.268 -10.177 1.00 93.00 75 ASN A N 1
ATOM 584 C CA . ASN A 1 75 ? 18.944 5.466 -9.345 1.00 93.00 75 ASN A CA 1
ATOM 585 C C . ASN A 1 75 ? 19.436 5.260 -7.907 1.00 93.00 75 ASN A C 1
ATOM 587 O O . ASN A 1 75 ? 19.473 4.146 -7.390 1.00 93.00 75 ASN A O 1
ATOM 591 N N . ASN A 1 76 ? 19.772 6.362 -7.235 1.00 92.19 76 ASN A N 1
ATOM 592 C CA . ASN A 1 76 ? 20.056 6.396 -5.799 1.00 92.19 76 ASN A CA 1
ATOM 593 C C . ASN A 1 76 ? 18.887 7.041 -5.025 1.00 92.19 76 ASN A C 1
ATOM 595 O O . ASN A 1 76 ? 17.880 7.432 -5.612 1.00 92.19 76 ASN A O 1
ATOM 599 N N . ILE A 1 77 ? 19.020 7.179 -3.699 1.00 91.00 77 ILE A N 1
ATOM 600 C CA . ILE A 1 77 ? 17.953 7.719 -2.834 1.00 91.00 77 ILE A CA 1
ATOM 601 C C . ILE A 1 77 ? 17.543 9.153 -3.222 1.00 91.00 77 ILE A C 1
ATOM 603 O O . ILE A 1 77 ? 16.386 9.522 -3.042 1.00 91.00 77 ILE A O 1
ATOM 607 N N . ILE A 1 78 ? 18.464 9.948 -3.774 1.00 89.81 78 ILE A N 1
ATOM 608 C CA . ILE A 1 78 ? 18.202 11.334 -4.179 1.00 89.81 78 ILE A CA 1
ATOM 609 C C . ILE A 1 78 ? 17.520 11.395 -5.554 1.00 89.81 78 ILE A C 1
ATOM 611 O O . ILE A 1 78 ? 16.646 12.235 -5.750 1.00 89.81 78 ILE A O 1
ATOM 615 N N . SER A 1 79 ? 17.880 10.515 -6.496 1.00 86.38 79 SER A N 1
ATOM 616 C CA . SER A 1 79 ? 17.386 10.570 -7.884 1.00 86.38 79 SER A CA 1
ATOM 617 C C . SER A 1 79 ? 16.130 9.726 -8.165 1.00 86.38 79 SER A C 1
ATOM 619 O O . SER A 1 79 ? 15.421 9.992 -9.130 1.00 86.38 79 SER A O 1
ATOM 621 N N . ALA A 1 80 ? 15.810 8.736 -7.328 1.00 81.12 80 ALA A N 1
ATOM 622 C CA . ALA A 1 80 ? 14.667 7.834 -7.514 1.00 81.12 80 ALA A CA 1
ATOM 623 C C . ALA A 1 80 ? 13.234 8.398 -7.251 1.00 81.12 80 ALA A C 1
ATOM 625 O O . ALA A 1 80 ? 12.278 7.915 -7.847 1.00 81.12 80 ALA A O 1
ATOM 626 N N . PRO A 1 81 ? 12.955 9.398 -6.397 1.00 78.44 81 PRO A N 1
ATOM 627 C CA . PRO A 1 81 ? 11.571 9.609 -5.929 1.00 78.44 81 PRO A CA 1
ATOM 628 C C . PRO A 1 81 ? 10.505 10.026 -6.967 1.00 78.44 81 PRO A C 1
ATOM 630 O O . PRO A 1 81 ? 9.322 10.046 -6.626 1.00 78.44 81 PRO A O 1
ATOM 633 N N . VAL A 1 82 ? 10.878 10.382 -8.202 1.00 73.06 82 VAL A N 1
ATOM 634 C CA . VAL A 1 82 ? 9.992 11.076 -9.157 1.00 73.06 82 VAL A CA 1
ATOM 635 C C . VAL A 1 82 ? 8.761 10.245 -9.558 1.00 73.06 82 VAL A C 1
ATOM 637 O O . VAL A 1 82 ? 7.639 10.699 -9.342 1.00 73.06 82 VAL A O 1
ATOM 640 N N . VAL A 1 83 ? 8.923 9.019 -10.069 1.00 74.69 83 VAL A N 1
ATOM 641 C CA . VAL A 1 83 ? 7.796 8.144 -10.471 1.00 74.69 83 VAL A CA 1
ATOM 642 C C . VAL A 1 83 ? 7.044 7.587 -9.258 1.00 74.69 83 VAL A C 1
ATOM 644 O O . VAL A 1 83 ? 5.831 7.384 -9.300 1.00 74.69 83 VAL A O 1
ATOM 647 N N . ALA A 1 84 ? 7.731 7.386 -8.131 1.00 75.25 84 ALA A N 1
ATOM 648 C CA . ALA A 1 84 ? 7.082 6.968 -6.887 1.00 75.25 84 ALA A CA 1
ATOM 649 C C . ALA A 1 84 ? 6.068 8.012 -6.386 1.00 75.25 84 ALA A C 1
ATOM 651 O O . ALA A 1 84 ? 5.025 7.644 -5.845 1.00 75.25 84 ALA A O 1
ATOM 652 N N . ALA A 1 85 ? 6.329 9.303 -6.615 1.00 77.88 85 ALA A N 1
ATOM 653 C CA . ALA A 1 85 ? 5.387 10.371 -6.303 1.00 77.88 85 ALA A CA 1
ATOM 654 C C . ALA A 1 85 ? 4.181 10.391 -7.262 1.00 77.88 85 ALA A C 1
ATOM 656 O O . ALA A 1 85 ? 3.043 10.551 -6.814 1.00 77.88 85 ALA A O 1
ATOM 657 N N . THR A 1 86 ? 4.385 10.181 -8.568 1.00 79.88 86 THR A N 1
ATOM 658 C CA . THR A 1 86 ? 3.277 10.204 -9.543 1.00 79.88 86 THR A CA 1
ATOM 659 C C . THR A 1 86 ? 2.266 9.084 -9.305 1.00 79.88 86 THR A C 1
ATOM 661 O O . THR A 1 86 ? 1.075 9.296 -9.515 1.00 79.88 86 THR A O 1
ATOM 664 N N . ALA A 1 87 ? 2.704 7.930 -8.789 1.00 73.00 87 ALA A N 1
ATOM 665 C CA . ALA A 1 87 ? 1.821 6.816 -8.433 1.00 73.00 87 ALA A CA 1
ATOM 666 C C . ALA A 1 87 ? 0.798 7.151 -7.327 1.00 73.00 87 ALA A C 1
ATOM 668 O O . ALA A 1 87 ? -0.220 6.473 -7.212 1.00 73.00 87 ALA A O 1
ATOM 669 N N . VAL A 1 88 ? 1.056 8.180 -6.511 1.00 77.75 88 VAL A N 1
ATOM 670 C CA . VAL A 1 88 ? 0.183 8.576 -5.392 1.00 77.75 88 VAL A CA 1
ATOM 671 C C . VAL A 1 88 ? -0.682 9.789 -5.740 1.00 77.75 88 VAL A C 1
ATOM 673 O O . VAL A 1 88 ? -1.830 9.867 -5.309 1.00 77.75 88 VAL A O 1
ATOM 676 N N . PHE A 1 89 ? -0.150 10.743 -6.508 1.00 75.62 89 PHE A N 1
ATOM 677 C CA . PHE A 1 89 ? -0.807 12.038 -6.731 1.00 75.62 89 PHE A CA 1
ATOM 678 C C . PHE A 1 89 ? -1.614 12.135 -8.032 1.00 75.62 89 PHE A C 1
ATOM 680 O O . PHE A 1 89 ? -2.379 13.086 -8.197 1.00 75.62 89 PHE A O 1
ATOM 687 N N . LEU A 1 90 ? -1.465 11.183 -8.957 1.00 81.88 90 LEU A N 1
ATOM 688 C CA . LEU A 1 90 ? -2.138 11.222 -10.254 1.00 81.88 90 LEU A CA 1
ATOM 689 C C . LEU A 1 90 ? -3.484 10.480 -10.201 1.00 81.88 90 LEU A C 1
ATOM 691 O O . LEU A 1 90 ? -3.571 9.333 -9.766 1.00 81.88 90 LEU A O 1
ATOM 695 N N . ILE A 1 91 ? -4.551 11.129 -10.677 1.00 84.12 91 ILE A N 1
ATOM 696 C CA . ILE A 1 91 ? -5.884 10.521 -10.798 1.00 84.12 91 ILE A CA 1
ATOM 697 C C . ILE A 1 91 ? -5.953 9.729 -12.110 1.00 84.12 91 ILE A C 1
ATOM 699 O O . ILE A 1 91 ? -6.485 10.197 -13.114 1.00 84.12 91 ILE A O 1
ATOM 703 N N . TYR A 1 92 ? -5.380 8.528 -12.097 1.00 87.06 92 TYR A N 1
ATOM 704 C CA . TYR A 1 92 ? -5.478 7.562 -13.191 1.00 87.06 92 TYR A CA 1
ATOM 705 C C . TYR A 1 92 ? -5.582 6.149 -12.611 1.00 87.06 92 TYR A C 1
ATOM 707 O O . TYR A 1 92 ? -4.566 5.494 -12.365 1.00 87.06 92 TYR A O 1
ATOM 715 N N . PRO A 1 93 ? -6.804 5.696 -12.282 1.00 86.38 93 PRO A N 1
ATOM 716 C CA . PRO A 1 93 ? -6.990 4.423 -11.611 1.00 86.38 93 PRO A CA 1
ATOM 717 C C . PRO A 1 93 ? -6.588 3.254 -12.511 1.00 86.38 93 PRO A C 1
ATOM 719 O O . PRO A 1 93 ? -6.686 3.303 -13.741 1.00 86.38 93 PRO A O 1
ATOM 722 N N . ILE A 1 94 ? -6.181 2.164 -11.862 1.00 85.12 94 ILE A N 1
ATOM 723 C CA . ILE A 1 94 ? -5.858 0.900 -12.525 1.00 85.12 94 ILE A CA 1
ATOM 724 C C . ILE A 1 94 ? -7.043 0.484 -13.412 1.00 85.12 94 ILE A C 1
ATOM 726 O O . ILE A 1 94 ? -8.184 0.442 -12.953 1.00 85.12 94 ILE A O 1
ATOM 730 N N . GLY A 1 95 ? -6.764 0.188 -14.685 1.00 82.44 95 GLY A N 1
ATOM 731 C CA . GLY A 1 95 ? -7.765 -0.215 -15.680 1.00 82.44 95 GLY A CA 1
ATOM 732 C C . GLY A 1 95 ? -8.226 0.885 -16.643 1.00 82.44 95 GLY A C 1
ATOM 733 O O . GLY A 1 95 ? -8.915 0.566 -17.607 1.00 82.44 95 GLY A O 1
ATOM 734 N N . GLN A 1 96 ? -7.834 2.151 -16.447 1.00 85.56 96 GLN A N 1
ATOM 735 C CA . GLN A 1 96 ? -8.036 3.186 -17.477 1.00 85.56 96 GLN A CA 1
ATOM 736 C C . GLN A 1 96 ?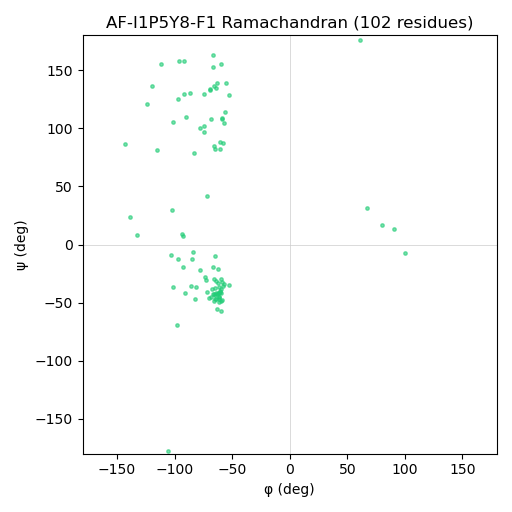 -7.007 3.123 -18.615 1.00 85.56 96 GLN A C 1
ATOM 738 O O . GLN A 1 96 ? -7.265 3.640 -19.702 1.00 85.56 96 GLN A O 1
ATOM 743 N N . GLY A 1 97 ? -5.850 2.507 -18.368 1.00 76.56 97 GLY A N 1
ATOM 744 C CA . GLY A 1 97 ? -4.778 2.355 -19.349 1.00 76.56 97 GLY A CA 1
ATOM 745 C C . GLY A 1 97 ? -4.787 1.022 -20.071 1.00 76.56 97 GLY A C 1
ATOM 746 O O . GLY A 1 97 ? -5.310 0.025 -19.579 1.00 76.56 97 GLY A O 1
ATOM 747 N N . SER A 1 98 ? -4.161 1.015 -21.245 1.00 74.94 98 SER A N 1
ATOM 748 C CA . SER A 1 98 ? -3.809 -0.215 -21.944 1.00 74.94 98 SER A CA 1
ATOM 749 C C . SER A 1 98 ? -2.448 -0.699 -21.449 1.00 74.94 98 SER A C 1
ATOM 751 O O . SER A 1 98 ? -1.489 0.074 -21.408 1.00 74.94 98 SER A O 1
ATOM 753 N N . PHE A 1 99 ? -2.351 -1.975 -21.083 1.00 65.19 99 PHE A N 1
ATOM 754 C CA . PHE A 1 99 ? -1.070 -2.600 -20.778 1.00 65.19 99 PHE A CA 1
ATOM 755 C C . PHE A 1 99 ? -0.326 -2.836 -22.093 1.00 65.19 99 PHE A C 1
ATOM 757 O O . PHE A 1 99 ? -0.636 -3.768 -22.831 1.00 65.19 99 PHE A O 1
A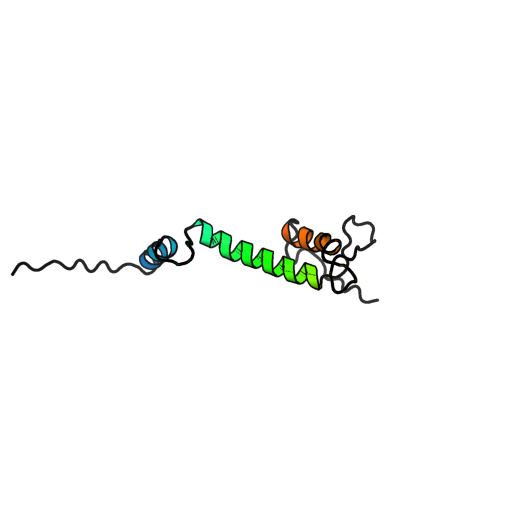TOM 764 N N . SER A 1 100 ? 0.651 -1.986 -22.395 1.00 62.50 100 SER A N 1
ATOM 765 C CA . SER A 1 100 ? 1.665 -2.304 -23.398 1.00 62.50 100 SER A CA 1
ATOM 766 C C . SER A 1 100 ? 2.920 -2.733 -22.647 1.00 62.50 100 SER A C 1
ATOM 768 O O . SER A 1 100 ? 3.576 -1.923 -21.999 1.00 62.50 100 SER A O 1
ATOM 770 N N . ASP A 1 101 ? 3.200 -4.038 -22.644 1.00 59.53 101 ASP A N 1
ATOM 771 C CA . ASP A 1 101 ? 4.486 -4.545 -22.167 1.00 59.53 101 ASP A CA 1
ATOM 772 C C . ASP A 1 101 ? 5.530 -4.084 -23.190 1.00 59.53 101 ASP A C 1
ATOM 774 O O . ASP A 1 101 ? 5.524 -4.535 -24.335 1.00 59.53 101 ASP A O 1
ATOM 778 N N . GLY A 1 102 ? 6.368 -3.116 -22.817 1.00 53.22 102 GLY A N 1
ATOM 779 C CA . GLY A 1 102 ? 7.408 -2.528 -23.667 1.00 53.22 102 GLY A CA 1
ATOM 780 C C . GLY A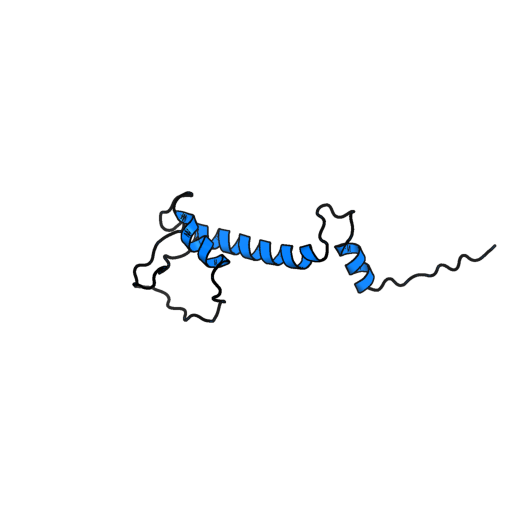 1 102 ? 8.589 -3.470 -23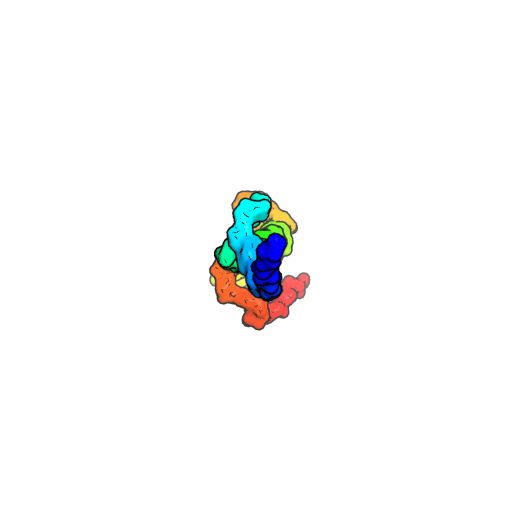.907 1.00 53.22 102 GLY A C 1
ATOM 781 O O . GLY A 1 102 ? 9.738 -3.042 -23.834 1.00 53.22 102 GLY A O 1
ATOM 782 N N . ARG A 1 103 ? 8.323 -4.759 -24.143 1.00 44.56 103 ARG A N 1
ATOM 783 C CA . ARG A 1 103 ? 9.333 -5.730 -24.560 1.00 44.56 103 ARG A CA 1
ATOM 784 C C . ARG A 1 103 ? 9.676 -5.489 -26.026 1.00 44.56 103 ARG A C 1
ATOM 786 O O . ARG A 1 103 ? 8.961 -5.942 -26.917 1.00 44.56 103 ARG A O 1
ATOM 793 N N . ALA A 1 104 ? 10.757 -4.745 -26.239 1.00 41.72 104 ALA A N 1
ATOM 794 C CA . ALA A 1 104 ? 11.617 -4.910 -27.406 1.00 41.72 104 ALA A CA 1
ATOM 795 C C . ALA A 1 104 ? 12.574 -6.087 -27.169 1.00 41.72 104 ALA A C 1
ATOM 797 O O . ALA A 1 104 ? 12.976 -6.286 -25.997 1.00 41.72 104 ALA A O 1
#